Protein AF-A0A1Q5H0F1-F1 (afdb_monomer_lite)

Structure (mmCIF, N/CA/C/O backbone):
data_AF-A0A1Q5H0F1-F1
#
_entry.id   AF-A0A1Q5H0F1-F1
#
loop_
_atom_site.group_PDB
_atom_site.id
_atom_site.type_symbol
_atom_site.label_atom_id
_atom_site.label_alt_id
_atom_site.label_comp_id
_atom_site.label_asym_id
_atom_site.label_entity_id
_atom_site.label_seq_id
_atom_site.pdbx_PDB_ins_code
_atom_site.Cartn_x
_atom_site.Cartn_y
_atom_site.Cartn_z
_atom_site.occupancy
_atom_site.B_iso_or_equiv
_atom_site.auth_seq_id
_atom_site.auth_comp_id
_atom_site.auth_asym_id
_atom_site.auth_atom_id
_atom_site.pdbx_PDB_model_num
ATOM 1 N N . MET A 1 1 ? 13.839 -51.022 -72.464 1.00 43.59 1 MET A N 1
ATOM 2 C CA . MET A 1 1 ? 14.169 -51.086 -71.023 1.00 43.59 1 MET A CA 1
ATOM 3 C C . MET A 1 1 ? 14.762 -49.742 -70.629 1.00 43.59 1 MET A C 1
ATOM 5 O O . MET A 1 1 ? 15.798 -49.394 -71.171 1.00 43.59 1 MET A O 1
ATOM 9 N N . ALA A 1 2 ? 14.085 -48.956 -69.788 1.00 47.12 2 ALA A N 1
ATOM 10 C CA . ALA A 1 2 ? 14.568 -47.649 -69.334 1.00 47.12 2 ALA A CA 1
ATOM 11 C C . ALA A 1 2 ? 14.651 -47.652 -67.802 1.00 47.12 2 ALA A C 1
ATOM 13 O O . ALA A 1 2 ? 13.682 -48.004 -67.127 1.00 47.12 2 ALA A O 1
ATOM 14 N N . ALA A 1 3 ? 15.835 -47.335 -67.278 1.00 52.75 3 ALA A N 1
ATOM 15 C CA . ALA A 1 3 ? 16.129 -47.315 -65.853 1.00 52.75 3 ALA A CA 1
ATOM 16 C C . ALA A 1 3 ? 15.387 -46.163 -65.156 1.00 52.75 3 ALA A C 1
ATOM 18 O O . ALA A 1 3 ? 15.304 -45.044 -65.662 1.00 52.75 3 ALA A O 1
ATOM 19 N N . ARG A 1 4 ? 14.821 -46.478 -63.994 1.00 54.38 4 ARG A N 1
ATOM 20 C CA . ARG A 1 4 ? 13.987 -45.606 -63.166 1.00 54.38 4 ARG A CA 1
ATOM 21 C C . ARG A 1 4 ? 14.912 -44.643 -62.417 1.00 54.38 4 ARG A C 1
ATOM 23 O O . ARG A 1 4 ? 15.855 -45.094 -61.774 1.00 54.38 4 ARG A O 1
ATOM 30 N N . LYS A 1 5 ? 14.675 -43.334 -62.519 1.00 60.34 5 LYS A N 1
ATOM 31 C CA . LYS A 1 5 ? 15.380 -42.325 -61.715 1.00 60.34 5 LYS A CA 1
ATOM 32 C C . LYS A 1 5 ? 14.837 -42.399 -60.284 1.00 60.34 5 LYS A C 1
ATOM 34 O O . LYS A 1 5 ? 13.678 -42.060 -60.067 1.00 60.34 5 LYS A O 1
ATOM 39 N N . SER A 1 6 ? 15.647 -42.873 -59.342 1.00 56.84 6 SER A N 1
ATOM 40 C CA . SER A 1 6 ? 15.328 -42.847 -57.912 1.00 56.84 6 SER A CA 1
ATOM 41 C C . SER A 1 6 ? 15.661 -41.467 -57.349 1.00 56.84 6 SER A C 1
ATOM 43 O O . SER A 1 6 ? 16.829 -41.112 -57.215 1.00 56.84 6 SER A O 1
ATOM 45 N N . THR A 1 7 ? 14.632 -40.682 -57.052 1.00 63.56 7 THR A N 1
ATOM 46 C CA . THR A 1 7 ? 14.736 -39.485 -56.209 1.00 63.56 7 THR A CA 1
ATOM 47 C C . THR A 1 7 ? 14.959 -39.945 -54.762 1.00 63.56 7 THR A C 1
ATOM 49 O O . THR A 1 7 ? 14.206 -40.813 -54.314 1.00 63.56 7 THR A O 1
ATOM 52 N N . PRO A 1 8 ? 15.963 -39.442 -54.018 1.00 65.50 8 PRO A N 1
ATOM 53 C CA . PRO A 1 8 ? 16.046 -39.718 -52.586 1.00 65.50 8 PRO A CA 1
ATOM 54 C C . PRO A 1 8 ? 14.860 -39.044 -51.870 1.00 65.50 8 PRO A C 1
ATOM 56 O O . PRO A 1 8 ? 14.456 -37.954 -52.287 1.00 65.50 8 PRO A O 1
ATOM 59 N N . PRO A 1 9 ? 14.265 -39.666 -50.836 1.00 64.56 9 PRO A N 1
ATOM 60 C CA . PRO A 1 9 ? 13.190 -39.032 -50.082 1.00 64.56 9 PRO A CA 1
ATOM 61 C C . PRO A 1 9 ? 13.705 -37.738 -49.436 1.00 64.56 9 PRO A C 1
ATOM 63 O O . PRO A 1 9 ? 14.860 -37.658 -49.016 1.00 64.56 9 PRO A O 1
ATOM 66 N N . ALA A 1 10 ? 12.856 -36.710 -49.414 1.00 67.69 10 ALA A N 1
ATOM 67 C CA . ALA A 1 10 ? 13.142 -35.461 -48.715 1.00 67.69 10 ALA A CA 1
ATOM 68 C C . ALA A 1 10 ? 13.446 -35.749 -47.230 1.00 67.69 10 ALA A C 1
ATOM 70 O O . ALA A 1 10 ? 12.845 -36.674 -46.681 1.00 67.69 10 ALA A O 1
ATOM 71 N N . PRO A 1 11 ? 14.353 -34.996 -46.579 1.00 65.50 11 PRO A N 1
ATOM 72 C CA . PRO A 1 11 ? 14.555 -35.138 -45.143 1.00 65.50 11 PRO A CA 1
ATOM 73 C C . PRO A 1 11 ? 13.243 -34.806 -44.426 1.00 65.50 11 PRO A C 1
ATOM 75 O O . PRO A 1 11 ? 12.617 -33.782 -44.714 1.00 65.50 11 PRO A O 1
ATOM 78 N N . GLU A 1 12 ? 12.813 -35.696 -43.535 1.00 64.69 12 GLU A N 1
ATOM 79 C CA . GLU A 1 12 ? 11.669 -35.459 -42.657 1.00 64.69 12 GLU A CA 1
ATOM 80 C C . GLU A 1 12 ? 11.929 -34.183 -41.834 1.00 64.69 12 GLU A C 1
ATOM 82 O O . GLU A 1 12 ? 13.065 -33.967 -41.392 1.00 64.69 12 GLU A O 1
ATOM 87 N N . PRO A 1 13 ? 10.933 -33.291 -41.665 1.00 66.81 13 PRO A N 1
ATOM 88 C CA . PRO A 1 13 ? 11.078 -32.190 -40.723 1.00 66.81 13 PRO A CA 1
ATOM 89 C C . PRO A 1 13 ? 11.309 -32.795 -39.331 1.00 66.81 13 PRO A C 1
ATOM 91 O O . PRO A 1 13 ? 10.635 -33.775 -39.004 1.00 66.81 13 PRO A O 1
ATOM 94 N N . PRO A 1 14 ? 12.245 -32.263 -38.523 1.00 62.16 14 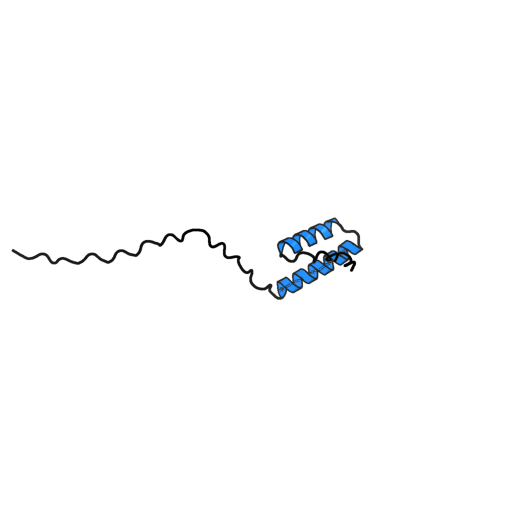PRO A N 1
ATOM 95 C CA . PRO A 1 14 ? 12.416 -32.757 -37.166 1.00 62.16 14 PRO A CA 1
ATOM 96 C C . PRO A 1 14 ? 11.071 -32.650 -36.446 1.00 62.16 14 PRO A C 1
ATOM 98 O O . PRO A 1 14 ? 10.395 -31.617 -36.528 1.00 62.16 14 PRO A O 1
ATOM 101 N N . GLU A 1 15 ? 10.665 -33.746 -35.809 1.00 60.34 15 GLU A N 1
ATOM 102 C CA . GLU A 1 15 ? 9.503 -33.763 -34.930 1.00 60.34 15 GLU A CA 1
ATOM 103 C C . GLU A 1 15 ? 9.654 -32.633 -33.901 1.00 60.34 15 GLU A C 1
ATOM 105 O O . GLU A 1 15 ? 10.785 -32.321 -33.511 1.00 60.34 15 GLU A O 1
ATOM 110 N N . PRO A 1 16 ? 8.564 -31.962 -33.485 1.00 57.66 16 PRO A N 1
ATOM 111 C CA . PRO A 1 16 ? 8.668 -31.016 -32.391 1.00 57.66 16 PRO A CA 1
ATOM 112 C C . PRO A 1 16 ? 9.158 -31.795 -31.172 1.00 57.66 16 PRO A C 1
ATOM 114 O O . PRO A 1 16 ? 8.417 -32.619 -30.636 1.00 57.66 16 PRO A O 1
ATOM 117 N N . ASP A 1 17 ? 10.412 -31.548 -30.780 1.00 55.34 17 ASP A N 1
ATOM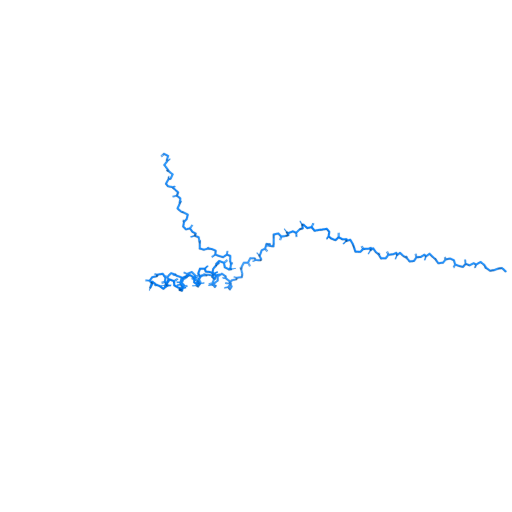 118 C CA . ASP A 1 17 ? 10.939 -31.952 -29.485 1.00 55.34 17 ASP A CA 1
ATOM 119 C C . ASP A 1 17 ? 9.890 -31.558 -28.453 1.00 55.34 17 ASP A C 1
ATOM 121 O O . ASP A 1 17 ? 9.537 -30.384 -28.290 1.00 55.34 17 ASP A O 1
ATOM 125 N N . VAL A 1 18 ? 9.318 -32.588 -27.842 1.00 54.66 18 VAL A N 1
ATOM 126 C CA . VAL A 1 18 ? 8.414 -32.474 -26.716 1.00 54.66 18 VAL A CA 1
ATOM 127 C C . VAL A 1 18 ? 9.213 -31.718 -25.666 1.00 54.66 18 VAL A C 1
ATOM 129 O O . VAL A 1 18 ? 10.176 -32.248 -25.117 1.00 54.66 18 VAL A O 1
ATOM 132 N N . VAL A 1 19 ? 8.887 -30.441 -25.468 1.00 54.75 19 VAL A N 1
ATOM 133 C CA . VAL A 1 19 ? 9.466 -29.657 -24.383 1.00 54.75 19 VAL A CA 1
ATOM 134 C C . VAL A 1 19 ? 8.896 -30.266 -23.111 1.00 54.75 19 VAL A C 1
ATOM 136 O O . VAL A 1 19 ? 7.748 -30.012 -22.751 1.00 54.75 19 VAL A O 1
ATOM 139 N N . ASP A 1 20 ? 9.687 -31.168 -22.535 1.00 51.94 20 ASP A N 1
ATOM 140 C CA . ASP A 1 20 ? 9.464 -31.793 -21.242 1.00 51.94 20 ASP A CA 1
ATOM 141 C C . ASP A 1 20 ? 9.220 -30.693 -20.200 1.00 51.94 20 ASP A C 1
ATOM 143 O O . ASP A 1 20 ? 9.843 -29.624 -20.210 1.00 51.94 20 ASP A O 1
ATOM 147 N N . GLU A 1 21 ? 8.231 -30.958 -19.360 1.00 56.56 21 GLU A N 1
ATOM 148 C CA . GLU A 1 21 ? 7.729 -30.103 -18.297 1.00 56.56 21 GLU A CA 1
ATOM 149 C C . GLU A 1 21 ? 8.850 -29.774 -17.277 1.00 56.56 21 GLU A C 1
ATOM 151 O O . GLU A 1 21 ? 9.871 -30.453 -17.219 1.00 56.56 21 GLU A O 1
ATOM 156 N N . ASP A 1 22 ? 8.643 -28.757 -16.429 1.00 56.88 22 ASP A N 1
ATOM 157 C CA . ASP A 1 22 ? 9.439 -28.473 -15.209 1.00 56.88 22 ASP A CA 1
ATOM 158 C C . ASP A 1 22 ? 10.529 -27.378 -15.256 1.00 56.88 22 ASP A C 1
ATOM 160 O O . ASP A 1 22 ? 11.404 -27.317 -14.395 1.00 56.88 22 ASP A O 1
ATOM 164 N N . GLN A 1 23 ? 10.432 -26.404 -16.165 1.00 44.56 23 GLN A N 1
ATOM 165 C CA . GLN A 1 23 ? 11.002 -25.075 -15.896 1.00 44.56 23 GLN A CA 1
ATOM 166 C C . GLN A 1 23 ? 9.884 -24.118 -15.501 1.00 44.56 23 GLN A C 1
ATOM 168 O O . GLN A 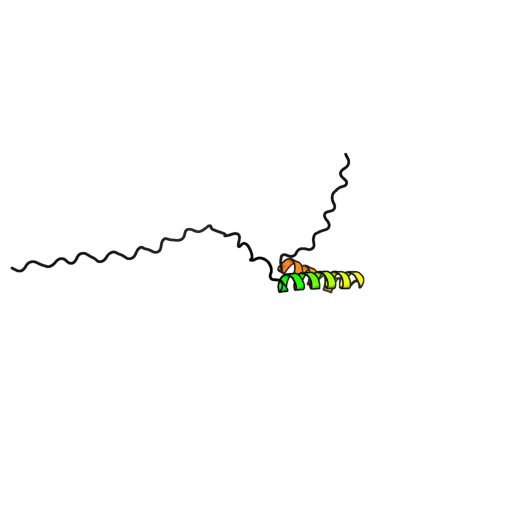1 23 ? 9.434 -23.276 -16.271 1.00 44.56 23 GLN A O 1
ATOM 173 N N . VAL A 1 24 ? 9.448 -24.235 -14.247 1.00 51.59 24 VAL A N 1
ATOM 174 C CA . VAL A 1 24 ? 9.012 -23.062 -13.488 1.00 51.59 24 VAL A CA 1
ATOM 175 C C . VAL A 1 24 ? 10.219 -22.129 -13.396 1.00 51.59 24 VAL A C 1
ATOM 177 O O . VAL A 1 24 ? 10.940 -22.108 -12.400 1.00 51.59 24 VAL A O 1
ATOM 180 N N . GLU A 1 25 ? 10.472 -21.386 -14.479 1.00 49.81 25 GLU A N 1
ATOM 181 C CA . GLU A 1 25 ? 11.174 -20.116 -14.407 1.00 49.81 25 GLU A CA 1
ATOM 182 C C . GLU A 1 25 ? 10.520 -19.388 -13.238 1.00 49.81 25 GLU A C 1
ATOM 184 O O . GLU A 1 25 ? 9.332 -19.056 -13.267 1.00 49.81 25 GLU A O 1
ATOM 189 N N . ALA A 1 26 ? 11.266 -19.227 -12.147 1.00 57.75 26 ALA A N 1
ATOM 190 C CA . ALA A 1 26 ? 10.955 -18.188 -11.197 1.00 57.75 26 ALA A CA 1
ATOM 191 C C . ALA A 1 26 ? 10.993 -16.914 -12.035 1.00 57.75 26 ALA A C 1
ATOM 193 O O . ALA A 1 26 ? 12.081 -16.406 -12.289 1.00 57.75 26 ALA A O 1
ATOM 194 N N . GLU A 1 27 ? 9.836 -16.501 -12.571 1.00 49.84 27 GLU A N 1
ATOM 195 C CA . GLU A 1 27 ? 9.705 -15.278 -13.342 1.00 49.84 27 GLU A CA 1
ATOM 196 C C . GLU A 1 27 ? 10.250 -14.187 -12.435 1.00 49.84 27 GLU A C 1
ATOM 198 O O . GLU A 1 27 ? 9.609 -13.767 -11.463 1.00 49.84 27 GLU A O 1
ATOM 203 N N . GLU A 1 28 ? 11.493 -13.801 -12.703 1.00 58.81 28 GLU A N 1
ATOM 204 C CA . GLU A 1 28 ? 12.149 -12.678 -12.085 1.00 58.81 28 GLU A CA 1
ATOM 205 C C . GLU A 1 28 ? 11.329 -11.489 -12.551 1.00 58.81 28 GLU A C 1
ATOM 207 O O . GLU A 1 28 ? 11.501 -10.985 -13.663 1.00 58.81 28 GLU A O 1
ATOM 212 N N . ARG A 1 29 ? 10.310 -11.144 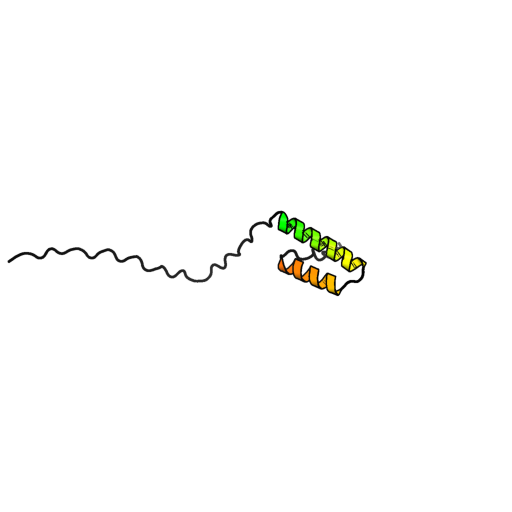-11.750 1.00 67.19 29 ARG A N 1
ATOM 213 C CA . ARG A 1 29 ? 9.411 -10.047 -12.071 1.00 67.19 29 ARG A CA 1
ATOM 214 C C . ARG A 1 29 ? 10.303 -8.862 -12.410 1.00 67.19 29 ARG A C 1
ATOM 216 O O . ARG A 1 29 ? 11.188 -8.548 -11.605 1.00 67.19 29 ARG A O 1
ATOM 223 N N . PRO A 1 30 ? 10.102 -8.235 -13.580 1.00 73.50 30 PRO A N 1
ATOM 224 C CA . PRO A 1 30 ? 10.941 -7.126 -13.989 1.00 73.50 30 PRO A CA 1
ATOM 225 C C . PRO A 1 30 ? 10.974 -6.098 -12.861 1.00 73.50 30 PRO A C 1
ATOM 227 O O . PRO A 1 30 ? 9.979 -5.916 -12.151 1.00 73.50 30 PRO A O 1
ATOM 230 N N . ALA A 1 31 ? 12.134 -5.462 -12.678 1.00 79.62 31 ALA A N 1
ATOM 231 C CA . ALA A 1 31 ? 12.300 -4.452 -11.642 1.00 79.62 31 ALA A CA 1
ATOM 232 C C . ALA A 1 31 ? 11.128 -3.454 -11.697 1.00 79.62 31 ALA A C 1
ATOM 234 O O . ALA A 1 31 ? 10.756 -3.025 -12.797 1.00 79.62 31 ALA A O 1
ATOM 235 N N . PRO A 1 32 ? 10.534 -3.098 -10.542 1.00 83.50 32 PRO A N 1
ATOM 236 C CA . PRO A 1 32 ? 9.351 -2.257 -10.520 1.00 83.50 32 PRO A CA 1
ATOM 237 C C . PRO A 1 32 ? 9.653 -0.926 -11.200 1.00 83.50 32 PRO A C 1
ATOM 239 O O . PRO A 1 32 ? 10.687 -0.290 -10.975 1.00 83.50 32 PRO A O 1
ATOM 242 N N . THR A 1 33 ? 8.727 -0.502 -12.043 1.00 90.12 33 THR A N 1
ATOM 243 C CA . THR A 1 33 ? 8.799 0.777 -12.735 1.00 90.12 33 THR A CA 1
ATOM 244 C C . THR A 1 33 ? 8.742 1.929 -11.728 1.00 90.12 33 THR A C 1
ATOM 246 O O . THR A 1 33 ? 8.181 1.811 -10.637 1.00 90.12 33 THR A O 1
ATOM 249 N N . ALA A 1 34 ? 9.256 3.104 -12.105 1.00 89.69 34 ALA A N 1
ATOM 250 C CA . ALA A 1 34 ? 9.170 4.300 -11.259 1.00 89.69 34 ALA A CA 1
ATOM 251 C C . ALA A 1 34 ? 7.717 4.659 -10.879 1.00 89.69 34 ALA A C 1
ATOM 253 O O . ALA A 1 34 ? 7.469 5.189 -9.796 1.00 89.69 34 ALA A O 1
ATOM 254 N N . VAL A 1 35 ? 6.756 4.338 -11.753 1.00 90.31 35 VAL A N 1
ATOM 255 C CA . VAL A 1 35 ? 5.321 4.530 -11.502 1.00 90.31 35 VAL A CA 1
ATOM 256 C C . VAL A 1 35 ? 4.827 3.583 -10.411 1.00 90.31 35 VAL A C 1
ATOM 258 O O . VAL A 1 35 ? 4.140 4.024 -9.494 1.00 90.31 35 VAL A O 1
ATOM 261 N N . GLU A 1 36 ? 5.200 2.305 -10.469 1.00 88.31 36 GLU A N 1
ATOM 262 C CA . GLU A 1 36 ? 4.827 1.317 -9.450 1.00 88.31 36 GLU A CA 1
ATOM 263 C C . GLU A 1 36 ? 5.438 1.654 -8.091 1.00 88.31 36 GLU A C 1
ATOM 265 O O . GLU A 1 36 ? 4.748 1.578 -7.076 1.00 88.31 36 GLU A O 1
ATOM 270 N N . VAL A 1 37 ? 6.695 2.105 -8.061 1.00 90.88 37 VAL A N 1
ATOM 271 C CA . VAL A 1 37 ? 7.345 2.565 -6.825 1.00 90.88 37 VAL A CA 1
ATOM 272 C C . VAL A 1 37 ? 6.591 3.754 -6.225 1.00 90.88 37 VAL A C 1
ATOM 274 O O . VAL A 1 37 ? 6.228 3.721 -5.048 1.00 90.88 37 VAL A O 1
ATOM 277 N N . ALA A 1 38 ? 6.283 4.775 -7.032 1.00 93.75 38 ALA A N 1
ATOM 278 C CA . ALA A 1 38 ? 5.517 5.936 -6.579 1.00 93.75 38 ALA A CA 1
ATOM 279 C C . ALA A 1 38 ? 4.107 5.552 -6.096 1.00 93.75 38 ALA A C 1
ATOM 281 O O . ALA A 1 38 ? 3.606 6.112 -5.119 1.00 93.75 38 ALA A O 1
ATOM 282 N N . TYR A 1 39 ? 3.478 4.573 -6.749 1.00 94.75 39 TYR A N 1
ATOM 283 C CA . TYR A 1 39 ? 2.168 4.065 -6.361 1.00 94.75 39 TYR A CA 1
ATOM 284 C C . TYR A 1 39 ? 2.208 3.331 -5.014 1.00 94.75 39 TYR A C 1
ATOM 286 O O . TYR A 1 39 ? 1.399 3.614 -4.131 1.00 94.75 39 TYR A O 1
ATOM 294 N N . VAL A 1 40 ? 3.196 2.459 -4.802 1.00 93.75 40 VAL A N 1
ATOM 295 C CA . VAL A 1 40 ? 3.417 1.781 -3.516 1.00 93.75 40 VAL A CA 1
ATOM 296 C C . VAL A 1 40 ? 3.680 2.791 -2.394 1.00 93.75 40 VAL A C 1
ATOM 298 O O . VAL A 1 40 ? 3.147 2.642 -1.292 1.00 93.75 40 VAL A O 1
ATOM 301 N N . GLU A 1 41 ? 4.459 3.846 -2.649 1.00 94.50 41 GLU A N 1
ATOM 302 C CA . GLU A 1 41 ? 4.667 4.920 -1.670 1.00 94.50 41 GLU A CA 1
ATOM 303 C C . GLU A 1 41 ? 3.376 5.673 -1.331 1.00 94.50 41 GLU A C 1
ATOM 305 O O . GLU A 1 41 ? 3.128 5.966 -0.157 1.00 94.50 41 GLU A O 1
ATOM 310 N N . ALA A 1 42 ? 2.544 5.974 -2.331 1.00 96.69 42 ALA A N 1
ATOM 311 C CA . ALA A 1 42 ? 1.253 6.622 -2.118 1.00 96.69 42 ALA A CA 1
ATOM 312 C C . ALA A 1 42 ? 0.345 5.762 -1.227 1.00 96.69 42 ALA A C 1
ATOM 314 O O . ALA A 1 42 ? -0.152 6.252 -0.212 1.00 96.69 42 ALA A O 1
ATOM 315 N N . LEU A 1 43 ? 0.232 4.464 -1.524 1.00 96.00 43 LEU A N 1
ATOM 316 C CA . LEU A 1 43 ? -0.530 3.508 -0.714 1.00 96.00 43 LEU A CA 1
ATOM 317 C C . LEU A 1 43 ? -0.013 3.439 0.732 1.00 96.00 43 LEU A C 1
ATOM 319 O O . LEU A 1 43 ? -0.798 3.422 1.680 1.00 96.00 43 LEU A O 1
ATOM 323 N N . ARG A 1 44 ? 1.309 3.468 0.944 1.00 94.69 44 ARG A N 1
ATOM 324 C CA . ARG A 1 44 ? 1.890 3.506 2.299 1.00 94.69 44 ARG A CA 1
ATOM 325 C C . ARG A 1 44 ? 1.467 4.761 3.075 1.00 94.69 44 ARG A C 1
ATOM 327 O O . ARG A 1 44 ? 1.111 4.645 4.249 1.00 94.69 44 ARG A O 1
ATOM 334 N N . ARG A 1 45 ? 1.450 5.936 2.433 1.00 95.94 45 ARG A N 1
ATOM 335 C CA . ARG A 1 45 ? 0.986 7.196 3.052 1.00 95.94 45 ARG A CA 1
ATOM 336 C C . ARG A 1 45 ? -0.516 7.179 3.338 1.00 95.94 45 ARG A C 1
ATOM 338 O O . ARG A 1 45 ? -0.935 7.601 4.415 1.00 95.94 45 ARG A O 1
ATOM 345 N N . GLU A 1 46 ? -1.323 6.668 2.411 1.00 97.00 46 GLU A N 1
ATOM 346 C CA . GLU A 1 46 ? -2.771 6.512 2.600 1.00 97.00 46 GLU A CA 1
ATOM 347 C C . GLU A 1 46 ? -3.084 5.609 3.790 1.00 97.00 46 GLU A C 1
ATOM 349 O O . GLU A 1 46 ? -3.872 5.985 4.659 1.00 97.00 46 GLU A O 1
ATOM 354 N N . ARG A 1 47 ? -2.404 4.460 3.891 1.00 96.31 47 ARG A N 1
ATOM 355 C CA . ARG A 1 47 ? -2.532 3.553 5.034 1.00 96.31 47 ARG A CA 1
ATOM 356 C C . ARG A 1 47 ? -2.241 4.258 6.356 1.00 96.31 47 ARG A C 1
ATOM 358 O O . ARG A 1 47 ? -2.984 4.066 7.319 1.00 96.31 47 ARG A O 1
ATOM 365 N N . GLU A 1 48 ? -1.175 5.055 6.423 1.00 94.69 48 GLU A N 1
ATOM 366 C CA . GLU A 1 48 ? -0.825 5.812 7.631 1.00 94.69 48 GLU A CA 1
ATOM 367 C C . GLU A 1 48 ? -1.931 6.812 7.996 1.00 94.69 48 GLU A C 1
ATOM 369 O O . GLU A 1 48 ? -2.359 6.879 9.151 1.00 94.69 48 GLU A O 1
ATOM 374 N N . GLY A 1 49 ? -2.453 7.532 7.000 1.00 97.38 49 GLY A N 1
ATOM 375 C CA . GLY A 1 49 ? -3.593 8.427 7.166 1.00 97.38 49 GLY A CA 1
ATOM 376 C C . GLY A 1 49 ? -4.823 7.696 7.703 1.00 97.38 49 GLY A C 1
ATOM 377 O O . GLY A 1 49 ? -5.383 8.090 8.724 1.00 97.38 49 GLY A O 1
ATOM 378 N N . TYR A 1 50 ? -5.222 6.593 7.072 1.00 97.00 50 TYR A N 1
ATOM 379 C CA . TYR A 1 50 ? -6.383 5.810 7.496 1.00 97.00 50 TYR A CA 1
ATOM 380 C C . TYR A 1 50 ? -6.211 5.201 8.886 1.00 97.00 50 TYR A C 1
ATOM 382 O O . TYR A 1 50 ? -7.152 5.239 9.678 1.00 97.00 50 TYR A O 1
ATOM 390 N N . THR A 1 51 ? -5.005 4.737 9.222 1.00 96.19 51 THR A N 1
ATOM 391 C CA . THR A 1 51 ? -4.667 4.267 10.573 1.00 96.19 51 THR A CA 1
ATOM 392 C C . THR A 1 51 ? -4.865 5.382 11.600 1.00 96.19 51 THR A C 1
ATOM 394 O O . THR A 1 51 ? -5.532 5.176 12.611 1.00 96.19 51 THR A O 1
ATOM 397 N N . ARG A 1 52 ? -4.362 6.594 11.322 1.00 95.94 52 ARG A N 1
ATOM 398 C CA . ARG A 1 52 ? -4.495 7.758 12.216 1.00 95.94 52 ARG A CA 1
ATOM 399 C C . ARG A 1 52 ? -5.956 8.140 12.474 1.00 95.94 52 ARG A C 1
ATOM 401 O O . ARG A 1 52 ? -6.281 8.572 13.576 1.00 95.94 52 ARG A O 1
ATOM 408 N N . TYR A 1 53 ? -6.828 7.986 11.479 1.00 95.56 53 TYR A N 1
ATOM 409 C CA . TYR A 1 53 ? -8.254 8.317 11.585 1.00 95.56 53 TYR A CA 1
ATOM 410 C C . TYR A 1 53 ? -9.152 7.129 11.977 1.00 95.56 53 TYR A C 1
ATOM 412 O O . TYR A 1 53 ? -10.377 7.269 11.948 1.00 95.56 53 TYR A O 1
ATOM 420 N N . GLY A 1 54 ? -8.579 5.966 12.313 1.00 95.50 54 GLY A N 1
ATOM 421 C CA . GLY A 1 54 ? -9.340 4.771 12.698 1.00 95.50 54 GLY A CA 1
ATOM 422 C C . GLY A 1 54 ? -10.241 4.225 11.584 1.00 95.50 54 GLY A C 1
ATOM 423 O O . GLY A 1 54 ? -11.341 3.748 11.848 1.00 95.50 54 GLY A O 1
ATOM 424 N N . ARG A 1 55 ? -9.827 4.354 10.318 1.00 96.69 55 ARG A N 1
ATOM 425 C CA . ARG A 1 55 ? -10.547 3.845 9.136 1.00 96.69 55 ARG A CA 1
ATOM 426 C C . ARG A 1 55 ? -10.048 2.446 8.775 1.00 96.69 55 ARG A C 1
ATOM 428 O O . ARG A 1 55 ? -9.350 2.264 7.780 1.00 96.69 55 ARG A O 1
ATOM 435 N N . GLU A 1 56 ? -10.353 1.475 9.630 1.00 95.50 56 GLU A N 1
ATOM 436 C CA . GLU A 1 56 ? -9.826 0.102 9.547 1.00 95.50 56 GLU A CA 1
ATOM 437 C C . GLU A 1 56 ? -10.209 -0.620 8.244 1.00 95.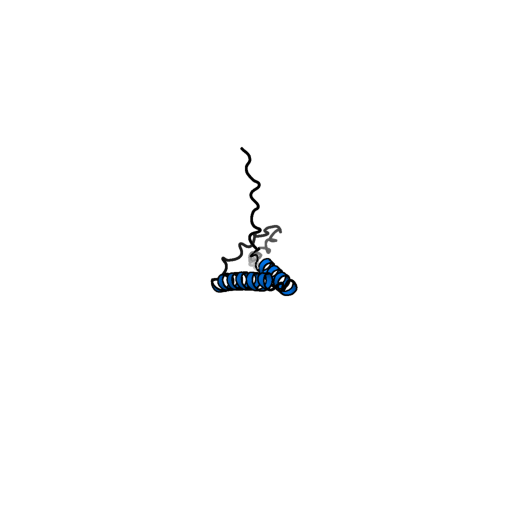50 56 GLU A C 1
ATOM 439 O O . GLU A 1 56 ? -9.393 -1.333 7.664 1.00 95.50 56 GLU A O 1
ATOM 444 N N . ASP A 1 57 ? -11.412 -0.367 7.731 1.00 96.12 57 ASP A N 1
ATOM 445 C CA . ASP A 1 57 ? -11.900 -0.856 6.438 1.00 96.12 57 ASP A CA 1
ATOM 446 C C . ASP A 1 57 ? -11.004 -0.400 5.275 1.00 96.12 57 ASP A C 1
ATOM 448 O O . ASP A 1 57 ? -10.653 -1.180 4.386 1.00 96.12 57 ASP A O 1
ATOM 452 N N . ARG A 1 58 ? -10.582 0.868 5.305 1.00 97.06 58 ARG A N 1
ATOM 453 C CA . ARG A 1 58 ? -9.689 1.449 4.296 1.00 97.06 58 ARG A CA 1
ATOM 454 C C . ARG A 1 58 ? -8.255 0.974 4.456 1.00 97.06 58 ARG A C 1
ATOM 456 O O . ARG A 1 58 ? -7.606 0.706 3.449 1.00 97.06 58 ARG A O 1
ATOM 463 N N . VAL A 1 59 ? -7.783 0.807 5.691 1.00 96.06 59 VAL A N 1
ATOM 464 C CA . VAL A 1 59 ? -6.478 0.188 5.966 1.00 96.06 59 VAL A CA 1
ATOM 465 C C . VAL A 1 59 ? -6.421 -1.214 5.360 1.00 96.06 59 VAL A C 1
ATOM 467 O O . VAL A 1 59 ? -5.496 -1.497 4.604 1.00 96.06 59 VAL A O 1
ATOM 470 N N . ALA A 1 60 ? -7.428 -2.056 5.608 1.00 96.06 60 ALA A N 1
ATOM 471 C CA . ALA A 1 60 ? -7.472 -3.419 5.082 1.00 96.06 60 ALA A CA 1
ATOM 472 C C . ALA A 1 60 ? -7.477 -3.460 3.543 1.00 96.06 60 ALA A C 1
ATOM 474 O O . ALA A 1 60 ? -6.785 -4.282 2.941 1.00 96.06 60 ALA A O 1
ATOM 475 N N . ALA A 1 61 ? -8.212 -2.549 2.897 1.00 96.44 61 ALA A N 1
ATOM 476 C CA . ALA A 1 61 ? -8.227 -2.438 1.440 1.00 96.44 61 ALA A CA 1
ATOM 477 C C . ALA A 1 61 ? -6.845 -2.069 0.869 1.00 96.44 61 ALA A C 1
ATOM 479 O O . ALA A 1 61 ? -6.381 -2.692 -0.085 1.00 96.44 61 ALA A O 1
ATOM 480 N N . VAL A 1 62 ? -6.161 -1.099 1.481 1.00 95.75 62 VAL A N 1
ATOM 481 C CA . VAL A 1 62 ? -4.812 -0.682 1.066 1.00 95.75 62 VAL A CA 1
ATOM 482 C C . VAL A 1 62 ? -3.780 -1.784 1.319 1.00 95.75 62 VAL A C 1
ATOM 484 O O . VAL A 1 62 ? -2.903 -2.015 0.491 1.00 95.75 62 VAL A O 1
ATOM 487 N N . GLU A 1 63 ? -3.885 -2.510 2.433 1.00 94.62 63 GLU A N 1
ATOM 488 C CA . GLU A 1 63 ? -3.011 -3.650 2.732 1.00 94.62 63 GLU A CA 1
ATOM 489 C C . GLU A 1 63 ? -3.174 -4.797 1.730 1.00 94.62 63 GLU A C 1
ATOM 491 O O . GLU A 1 63 ? -2.179 -5.392 1.306 1.00 94.62 63 GLU A O 1
ATOM 496 N N . ALA A 1 64 ? -4.410 -5.089 1.316 1.00 95.19 64 ALA A N 1
ATOM 497 C CA . ALA A 1 64 ? -4.681 -6.076 0.277 1.00 95.19 64 ALA A CA 1
ATOM 498 C C . ALA A 1 64 ? -4.051 -5.671 -1.064 1.00 95.19 64 ALA A C 1
ATOM 500 O O . ALA A 1 64 ? -3.445 -6.508 -1.737 1.00 95.19 64 ALA A O 1
ATOM 501 N N . GLU A 1 65 ? -4.130 -4.387 -1.418 1.00 94.38 65 GLU A N 1
ATOM 502 C CA . GLU A 1 65 ? -3.530 -3.853 -2.641 1.00 94.38 65 GLU A CA 1
ATOM 503 C C . GLU A 1 65 ? -1.995 -3.903 -2.600 1.00 94.38 65 GLU A C 1
ATOM 505 O O . GLU A 1 65 ? -1.359 -4.408 -3.524 1.00 94.38 65 GLU A O 1
ATOM 510 N N . LEU A 1 66 ? -1.379 -3.497 -1.487 1.00 93.31 66 LEU A N 1
ATOM 511 C CA . LEU A 1 66 ? 0.069 -3.616 -1.281 1.00 93.31 66 LEU A CA 1
ATOM 512 C C . LEU A 1 66 ? 0.550 -5.073 -1.378 1.00 93.31 66 LEU A C 1
ATOM 514 O O . LEU A 1 66 ? 1.582 -5.355 -1.992 1.00 93.31 66 LEU A O 1
ATOM 518 N N . LYS A 1 67 ? -0.221 -6.018 -0.826 1.00 90.94 67 LYS A N 1
ATOM 519 C CA . LYS A 1 67 ? 0.059 -7.454 -0.945 1.00 90.94 67 LYS A CA 1
ATOM 520 C C . LYS A 1 67 ? -0.042 -7.937 -2.394 1.00 90.94 67 LYS A C 1
ATOM 522 O O . LYS A 1 67 ? 0.813 -8.706 -2.825 1.00 90.94 67 LYS A O 1
ATOM 527 N N . ARG A 1 68 ? -1.045 -7.477 -3.151 1.00 90.44 68 ARG A N 1
ATOM 528 C CA . ARG A 1 68 ? -1.224 -7.794 -4.582 1.00 90.44 68 ARG A CA 1
ATOM 529 C C . ARG A 1 68 ? -0.021 -7.350 -5.417 1.00 90.44 68 ARG A C 1
ATOM 531 O O . ARG A 1 68 ? 0.395 -8.070 -6.323 1.00 90.44 68 ARG A O 1
ATOM 538 N N . LEU A 1 69 ? 0.560 -6.200 -5.079 1.00 89.62 69 LEU A N 1
ATOM 539 C CA . LEU A 1 69 ? 1.749 -5.650 -5.734 1.00 89.62 69 LEU A CA 1
ATOM 540 C C . LEU A 1 69 ? 3.060 -6.323 -5.297 1.00 89.62 69 LEU A C 1
ATOM 542 O O . LEU A 1 69 ? 4.112 -6.006 -5.839 1.00 89.62 69 LEU A O 1
ATOM 546 N N . GLY A 1 70 ? 3.027 -7.248 -4.332 1.00 87.75 70 GLY A N 1
ATOM 547 C CA . GLY A 1 70 ? 4.244 -7.851 -3.785 1.00 87.75 70 GLY A CA 1
ATOM 548 C C . GLY A 1 70 ? 5.084 -6.865 -2.970 1.00 87.75 70 GLY A C 1
ATOM 549 O O . GLY A 1 70 ? 6.271 -7.099 -2.768 1.00 87.75 70 GLY A O 1
ATOM 550 N N . ALA A 1 71 ? 4.472 -5.784 -2.480 1.00 85.00 71 ALA A N 1
ATOM 551 C CA . ALA A 1 71 ? 5.088 -4.801 -1.600 1.00 85.00 71 ALA A CA 1
ATOM 552 C C . ALA A 1 71 ? 4.531 -4.964 -0.175 1.00 85.00 71 ALA A C 1
ATOM 554 O O . ALA A 1 71 ? 3.836 -4.062 0.312 1.00 85.00 71 ALA A O 1
ATOM 555 N N . PRO A 1 72 ? 4.779 -6.109 0.502 1.00 74.44 72 PRO A N 1
ATOM 556 C CA . PRO A 1 72 ? 4.295 -6.302 1.855 1.00 74.44 72 PRO A CA 1
ATOM 557 C C . PRO A 1 72 ? 4.820 -5.164 2.723 1.00 74.44 72 PRO A C 1
ATOM 559 O O . PRO A 1 72 ? 5.947 -4.686 2.562 1.00 74.44 72 PRO A O 1
ATOM 562 N N . LEU A 1 73 ? 3.977 -4.704 3.642 1.00 70.25 73 LEU A N 1
ATOM 563 C CA . LEU A 1 73 ? 4.447 -3.841 4.709 1.00 70.25 73 LEU A CA 1
ATOM 564 C C . LEU A 1 73 ? 5.575 -4.598 5.391 1.00 70.25 73 LEU A C 1
ATOM 566 O O . LEU A 1 73 ? 5.355 -5.730 5.822 1.00 70.25 73 LEU A O 1
ATOM 570 N N . GLU A 1 74 ? 6.763 -4.000 5.432 1.00 64.56 74 GLU A N 1
ATOM 571 C CA . GLU A 1 74 ? 7.859 -4.471 6.266 1.00 64.56 74 GLU A CA 1
ATOM 572 C C . GLU A 1 74 ? 7.277 -4.617 7.667 1.00 64.56 74 GLU A C 1
ATOM 574 O O . GLU A 1 74 ? 7.035 -3.638 8.380 1.00 64.56 74 GLU A O 1
ATOM 579 N N . ARG A 1 75 ? 6.908 -5.852 8.009 1.00 50.88 75 ARG A N 1
ATOM 580 C CA . ARG A 1 75 ? 6.412 -6.199 9.324 1.00 50.88 75 ARG A CA 1
ATOM 581 C C . ARG A 1 75 ? 7.586 -5.853 10.202 1.00 50.88 75 ARG A C 1
ATOM 583 O O . ARG A 1 75 ? 8.601 -6.530 10.073 1.00 50.88 75 ARG A O 1
ATOM 590 N N . ALA A 1 76 ? 7.463 -4.764 10.969 1.00 48.56 76 ALA A N 1
ATOM 591 C CA . ALA A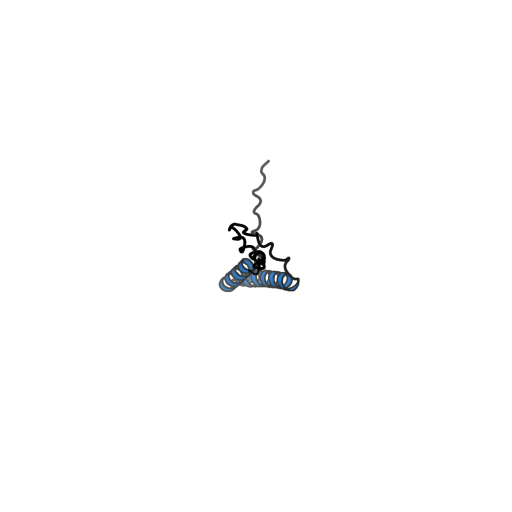 1 76 ? 8.483 -4.298 11.892 1.00 48.56 76 ALA A CA 1
ATOM 592 C C . ALA A 1 76 ? 9.106 -5.542 12.504 1.00 48.56 76 ALA A C 1
ATOM 594 O O . ALA A 1 76 ? 8.418 -6.280 13.216 1.00 48.56 76 ALA A O 1
ATOM 595 N N . VAL A 1 77 ? 10.333 -5.856 12.082 1.00 46.91 77 VAL A N 1
ATOM 596 C CA . VAL A 1 77 ? 11.029 -7.025 12.580 1.00 46.91 77 VAL A CA 1
ATOM 597 C C . VAL A 1 77 ? 11.220 -6.680 14.036 1.00 46.91 77 VAL A C 1
ATOM 599 O O . VAL A 1 77 ? 12.068 -5.864 14.392 1.00 46.91 77 VAL A O 1
ATOM 602 N N . THR A 1 78 ? 10.351 -7.220 14.883 1.00 51.62 78 THR A N 1
ATOM 603 C CA . THR A 1 78 ? 10.579 -7.289 16.310 1.00 51.62 78 THR A CA 1
ATOM 604 C C . THR A 1 78 ? 11.811 -8.165 16.433 1.00 51.62 78 THR A C 1
ATOM 606 O O . THR A 1 78 ? 11.703 -9.385 16.539 1.00 51.62 78 THR A O 1
ATOM 609 N N . ARG A 1 79 ? 12.994 -7.554 16.303 1.00 50.81 79 ARG A N 1
ATOM 610 C CA . ARG A 1 79 ? 14.245 -8.161 16.721 1.00 50.81 79 ARG A CA 1
ATOM 611 C C . ARG A 1 79 ? 13.982 -8.560 18.173 1.00 50.81 79 ARG A C 1
ATOM 613 O O . ARG A 1 79 ? 13.676 -7.666 18.969 1.00 50.81 79 ARG A O 1
ATOM 620 N N . PRO A 1 80 ? 13.980 -9.856 18.525 1.00 56.16 80 PRO A N 1
ATOM 621 C CA . PRO A 1 80 ? 13.936 -10.216 19.932 1.00 56.16 80 PRO A CA 1
ATOM 622 C C . PRO A 1 80 ? 15.120 -9.511 20.610 1.00 56.16 80 PRO A C 1
ATOM 624 O O . PRO A 1 80 ? 16.167 -9.377 19.966 1.00 56.16 80 PRO A O 1
ATOM 627 N N . PRO A 1 81 ? 14.982 -8.993 21.844 1.00 56.31 81 PRO A N 1
ATOM 628 C CA . PRO A 1 81 ? 16.132 -8.440 22.539 1.00 56.31 81 PRO A CA 1
ATOM 629 C C . PRO A 1 81 ? 17.192 -9.539 22.602 1.00 56.31 81 PRO A C 1
ATOM 631 O O . PRO A 1 81 ? 16.959 -10.606 23.165 1.00 56.31 81 PRO A O 1
ATOM 634 N N . GLU A 1 82 ? 18.323 -9.296 21.946 1.00 59.72 82 GLU A N 1
ATOM 635 C CA . GLU A 1 82 ? 19.511 -10.131 22.040 1.00 59.72 82 GLU A CA 1
ATOM 636 C C . GLU A 1 82 ? 20.022 -9.953 23.471 1.00 59.72 82 GLU A C 1
ATOM 638 O O . GLU A 1 82 ? 20.737 -9.007 23.789 1.00 59.72 82 GLU A O 1
ATOM 643 N N . THR A 1 83 ? 19.537 -10.791 24.381 1.00 56.97 83 THR A N 1
ATOM 644 C CA . THR A 1 83 ? 20.159 -10.963 25.687 1.00 56.97 83 THR A CA 1
ATOM 645 C C . THR A 1 83 ? 21.421 -11.785 25.469 1.00 56.97 83 THR A C 1
ATOM 647 O O . THR A 1 83 ? 21.327 -12.994 25.247 1.00 56.97 83 THR A O 1
ATOM 650 N N . ALA A 1 84 ? 22.569 -11.112 25.508 1.00 53.84 84 ALA A N 1
ATOM 651 C CA . ALA A 1 84 ? 23.887 -11.698 25.724 1.00 53.84 84 ALA A CA 1
ATOM 652 C C . ALA A 1 84 ? 24.495 -11.057 26.975 1.00 53.84 84 ALA A C 1
ATOM 654 O O . ALA A 1 84 ? 24.365 -9.817 27.113 1.00 53.84 84 ALA A O 1
#

Radius of gyration: 30.09 Å; chains: 1; bounding box: 36×60×97 Å

Foldseek 3Di:
DDDDDDDDDDDDDPDPDPPDDDPPPPPPPPDDDPVLVVVLVVLVVQLVVCVVVVVVVSNVVSQVVCVVSVNHDPPPPPPPPPDD

Sequence (84 aa):
MAARKSTPPAPEPPEPDVVDEDQVEAEERPAPTAVEVAYVEALRREREGYTRYGREDRVAAVEAELKRLGAPLERAVTRPPETA

Secondary structure (DSSP, 8-state):
------PPPPPPPPP-----S-------PPPPPHHHHHHHHHHHHHHHHHHHTT-HHHHHHHHHHHHHTT--------------

pLDDT: mean 75.08, std 18.87, range [43.59, 97.38]